Protein AF-A0A170SZM0-F1 (afdb_monomer)

Nearest PDB structures (foldseek):
  4kks-assembly1_A  TM=8.158E-01  e=1.417E-01  Borreliella burgdorferi B31
  4kku-assembly4_D  TM=8.035E-01  e=1.328E-01  Borreliella burgdorferi B31
  4kku-assembly2_B  TM=8.035E-01  e=1.719E-01  Borreliella burgdorferi B31
  2v4d-assembly1_E  TM=7.694E-01  e=4.235E-01  Pseudomonas aeruginosa
  5ng5-assembly1_B  TM=7.291E-01  e=6.233E-01  Escherichia coli

Solvent-accessible surface area (backbone atoms only — not comparable to full-atom values): 4199 Å² total; per-residue (Å²): 130,86,85,80,76,77,52,59,50,50,30,56,56,95,61,18,33,39,76,45,64,46,45,80,76,48,75,49,97,88,71,52,72,43,69,42,83,69,73,98,73,80,51,70,58,89,71,67,60,89,81,58,53,77,66,35,77,66,77,94,82,132

Radius of gyration: 12.58 Å; Cα contacts (8 Å, |Δi|>4): 79; chains: 1; bounding box: 24×25×30 Å

Structure (mmCIF, N/CA/C/O backbone):
data_AF-A0A170SZM0-F1
#
_entry.id   AF-A0A170SZM0-F1
#
loop_
_atom_site.group_PDB
_atom_site.id
_atom_site.type_symbol
_atom_site.label_atom_id
_atom_site.label_alt_id
_atom_site.label_comp_id
_atom_site.label_asym_id
_atom_site.label_entity_id
_atom_site.label_seq_id
_atom_site.pdbx_PDB_ins_code
_atom_site.Cartn_x
_atom_site.Cartn_y
_atom_site.Cartn_z
_atom_site.occupancy
_atom_site.B_iso_or_equiv
_atom_site.auth_seq_id
_atom_site.auth_comp_id
_atom_site.auth_asym_id
_atom_site.auth_atom_id
_atom_site.pdbx_PDB_model_num
ATOM 1 N N . MET A 1 1 ? 10.782 -6.183 10.221 1.00 48.41 1 MET A N 1
ATOM 2 C CA . MET A 1 1 ? 11.644 -5.871 9.065 1.00 48.41 1 MET A CA 1
ATOM 3 C C . MET A 1 1 ? 11.328 -6.895 7.988 1.00 48.41 1 MET A C 1
ATOM 5 O O . MET A 1 1 ? 11.329 -8.079 8.306 1.00 48.41 1 MET A O 1
ATOM 9 N N . GLN A 1 2 ? 10.958 -6.469 6.781 1.00 54.97 2 GLN A N 1
ATOM 10 C CA . GLN A 1 2 ? 10.851 -7.376 5.634 1.00 54.97 2 GLN A CA 1
ATOM 11 C C . GLN A 1 2 ? 12.271 -7.696 5.190 1.00 54.97 2 GLN A C 1
ATOM 13 O O . GLN A 1 2 ? 12.969 -6.838 4.665 1.00 54.97 2 GLN A O 1
ATOM 18 N N . ASN A 1 3 ? 12.730 -8.900 5.511 1.00 55.41 3 ASN A N 1
ATOM 19 C CA . ASN A 1 3 ? 14.135 -9.282 5.369 1.00 55.41 3 ASN A CA 1
ATOM 20 C C . ASN A 1 3 ? 14.460 -9.885 3.995 1.00 55.41 3 ASN A C 1
ATOM 22 O O . ASN A 1 3 ? 15.588 -10.318 3.779 1.00 55.41 3 ASN A O 1
ATOM 26 N N . ASN A 1 4 ? 13.492 -9.914 3.079 1.00 70.00 4 ASN A N 1
ATOM 27 C CA . ASN A 1 4 ? 13.597 -10.669 1.832 1.00 70.00 4 ASN A CA 1
ATOM 28 C C . ASN A 1 4 ? 13.898 -9.782 0.613 1.00 70.00 4 ASN A C 1
ATOM 30 O O . ASN A 1 4 ? 14.109 -10.304 -0.473 1.00 70.00 4 ASN A O 1
ATOM 34 N N . GLY A 1 5 ? 13.948 -8.455 0.789 1.00 79.81 5 GLY A N 1
ATOM 35 C CA . GLY A 1 5 ? 14.148 -7.514 -0.320 1.00 79.81 5 GLY A CA 1
ATOM 36 C C . GLY A 1 5 ? 12.911 -7.311 -1.201 1.00 79.81 5 GLY A C 1
ATOM 37 O O . GLY A 1 5 ? 13.028 -6.700 -2.259 1.00 79.81 5 GLY A O 1
ATOM 38 N N . ASP A 1 6 ? 11.744 -7.796 -0.770 1.00 85.81 6 ASP A N 1
ATOM 39 C CA . ASP A 1 6 ? 10.484 -7.623 -1.492 1.00 85.81 6 ASP A CA 1
ATOM 40 C C . ASP A 1 6 ? 10.103 -6.137 -1.561 1.00 85.81 6 ASP A C 1
ATOM 42 O O . ASP A 1 6 ? 10.010 -5.454 -0.535 1.00 85.81 6 ASP A O 1
ATOM 46 N N . LEU A 1 7 ? 9.854 -5.641 -2.774 1.00 90.12 7 LEU A N 1
ATOM 47 C CA . LEU A 1 7 ? 9.250 -4.332 -2.988 1.00 90.12 7 LEU A CA 1
ATOM 48 C C . LEU A 1 7 ? 7.733 -4.448 -2.833 1.00 90.12 7 LEU A C 1
ATOM 50 O O . LEU A 1 7 ? 7.116 -5.391 -3.324 1.00 90.12 7 LEU A O 1
ATOM 54 N N . GLY A 1 8 ? 7.118 -3.476 -2.171 1.00 91.69 8 GLY A N 1
ATOM 55 C CA . GLY A 1 8 ? 5.679 -3.484 -1.970 1.00 91.69 8 GLY A CA 1
ATOM 56 C C . GLY A 1 8 ? 5.143 -2.179 -1.422 1.00 91.69 8 GLY A C 1
ATOM 57 O O . GLY A 1 8 ? 5.891 -1.245 -1.124 1.00 91.69 8 GLY A O 1
A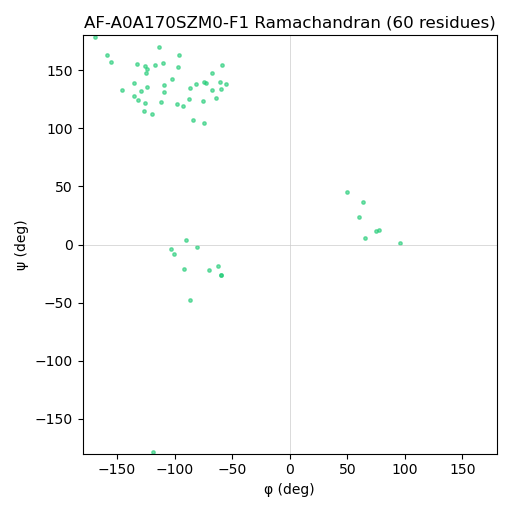TOM 58 N N . ILE A 1 9 ? 3.827 -2.145 -1.263 1.00 93.62 9 ILE A N 1
ATOM 59 C CA . ILE A 1 9 ? 3.090 -1.006 -0.722 1.00 93.62 9 ILE A C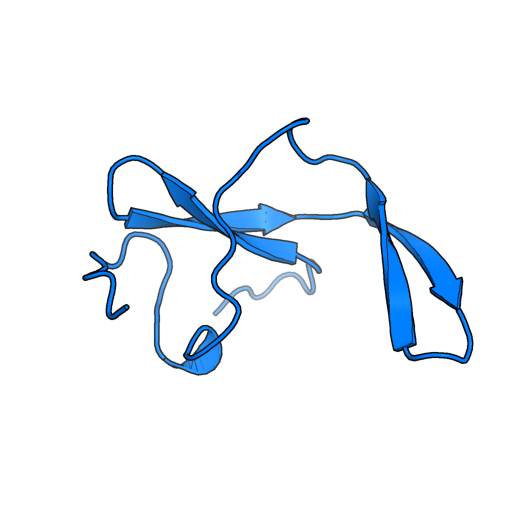A 1
ATOM 60 C C . ILE A 1 9 ? 2.400 -1.395 0.584 1.00 93.62 9 ILE A C 1
ATOM 62 O O . ILE A 1 9 ? 2.094 -2.565 0.833 1.00 93.62 9 ILE A O 1
ATOM 66 N N . LYS A 1 10 ? 2.154 -0.398 1.439 1.00 94.69 10 LYS A N 1
ATOM 67 C CA . LYS A 1 10 ? 1.331 -0.565 2.639 1.00 94.69 10 LYS A CA 1
ATOM 68 C C . LYS A 1 10 ? -0.081 -0.085 2.352 1.00 94.69 10 LYS A C 1
ATOM 70 O O . LYS A 1 10 ? -0.291 1.083 2.025 1.00 94.69 10 LYS A O 1
ATOM 75 N N . ILE A 1 11 ? -1.022 -1.001 2.512 1.00 95.38 11 ILE A N 1
ATOM 76 C CA . ILE A 1 11 ? -2.447 -0.781 2.312 1.00 95.38 11 ILE A CA 1
ATOM 77 C C . ILE A 1 11 ? -3.195 -0.892 3.637 1.00 95.38 11 ILE A C 1
ATOM 79 O O . ILE A 1 11 ? -2.641 -1.347 4.646 1.00 95.38 11 ILE A O 1
ATOM 83 N N . ILE A 1 12 ? -4.465 -0.504 3.622 1.00 95.44 12 ILE A N 1
ATOM 84 C CA . ILE A 1 12 ? -5.354 -0.614 4.774 1.00 95.44 12 ILE A CA 1
ATOM 85 C C . ILE A 1 12 ? -6.432 -1.656 4.478 1.00 95.44 12 ILE A C 1
ATOM 87 O O . ILE A 1 12 ? -7.172 -1.551 3.507 1.00 95.44 12 ILE A O 1
ATOM 91 N N . VAL A 1 13 ? -6.516 -2.672 5.338 1.00 94.75 13 VAL A N 1
ATOM 92 C CA . VAL A 1 13 ? -7.551 -3.715 5.303 1.00 94.75 13 VAL A CA 1
ATOM 93 C C . VAL A 1 13 ? -8.106 -3.857 6.710 1.00 94.75 13 VAL A C 1
ATOM 95 O O . VAL A 1 13 ? -7.340 -4.048 7.656 1.00 94.75 13 VAL A O 1
ATOM 98 N N . ASP A 1 14 ? -9.422 -3.722 6.870 1.00 94.25 14 ASP A N 1
ATOM 99 C CA . ASP A 1 14 ? -10.106 -3.817 8.168 1.00 94.25 14 ASP A CA 1
ATOM 100 C C . ASP A 1 14 ? -9.463 -2.942 9.264 1.00 94.25 14 ASP A C 1
ATOM 102 O O . ASP A 1 14 ? -9.232 -3.374 10.397 1.00 94.25 14 ASP A O 1
ATOM 106 N N . ASN A 1 15 ? -9.139 -1.692 8.910 1.00 94.44 15 ASN A N 1
ATOM 107 C CA . ASN A 1 15 ? -8.486 -0.705 9.780 1.00 94.44 15 ASN A CA 1
ATOM 108 C C . ASN A 1 15 ? -7.094 -1.122 10.304 1.00 94.44 15 ASN A C 1
ATOM 110 O O . ASN A 1 15 ? -6.628 -0.642 11.345 1.00 94.44 15 ASN A O 1
ATOM 114 N N . LYS A 1 16 ? -6.422 -2.026 9.587 1.00 95.50 16 LYS A N 1
ATOM 115 C CA . LYS A 1 16 ? -5.062 -2.474 9.882 1.00 95.50 16 LYS A CA 1
ATOM 116 C C . LYS A 1 16 ? -4.151 -2.289 8.684 1.00 95.50 16 LYS A C 1
ATOM 118 O O . LYS A 1 16 ? -4.561 -2.468 7.541 1.00 95.50 16 LYS A O 1
ATOM 123 N N . VAL A 1 17 ? -2.888 -2.002 8.972 1.00 96.50 17 VAL A N 1
ATOM 124 C CA . VAL A 1 17 ? -1.832 -1.981 7.961 1.00 96.50 17 VAL A CA 1
ATOM 125 C C . VAL A 1 17 ? -1.582 -3.391 7.450 1.00 96.50 17 VAL A C 1
ATOM 127 O O . VAL A 1 17 ? -1.400 -4.319 8.242 1.00 96.50 17 VAL A O 1
ATOM 130 N N . LYS A 1 18 ? -1.517 -3.528 6.130 1.00 95.12 18 LYS A N 1
ATOM 131 C CA . LYS A 1 18 ? -1.060 -4.731 5.443 1.00 95.12 18 LYS A CA 1
ATOM 132 C C . LYS A 1 18 ? -0.007 -4.371 4.417 1.00 95.12 18 LYS A C 1
ATOM 134 O O . LYS A 1 18 ? -0.201 -3.446 3.636 1.00 95.12 18 LYS A O 1
ATOM 13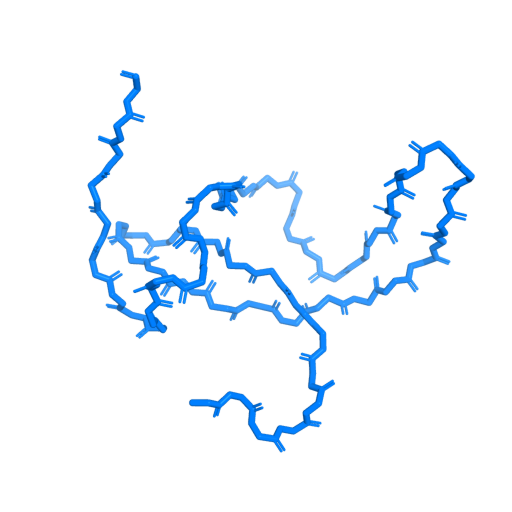9 N N . PHE A 1 19 ? 1.099 -5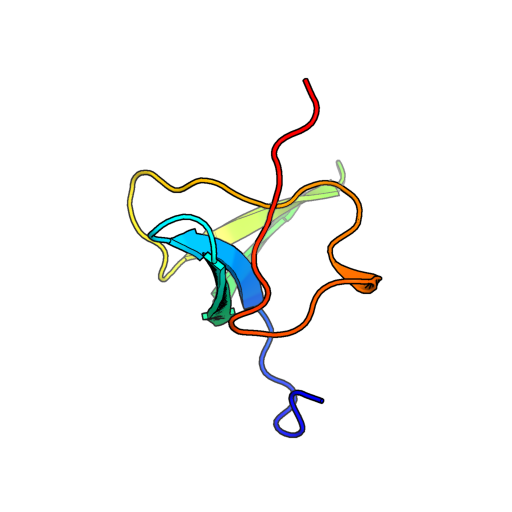.098 4.409 1.00 93.62 19 PHE A N 1
ATOM 140 C CA . PHE A 1 19 ? 2.018 -5.039 3.281 1.00 93.62 19 PHE A CA 1
ATOM 141 C C . PHE A 1 19 ? 1.612 -6.028 2.197 1.00 93.62 19 PHE A C 1
ATOM 143 O O . PHE A 1 19 ? 1.367 -7.198 2.494 1.00 93.62 19 PHE A O 1
ATOM 150 N N . ILE A 1 20 ? 1.620 -5.567 0.950 1.00 92.50 20 ILE A N 1
ATOM 151 C CA . ILE A 1 20 ? 1.508 -6.432 -0.222 1.00 92.50 20 ILE A CA 1
ATOM 152 C C . ILE A 1 20 ? 2.706 -6.198 -1.150 1.00 92.50 20 ILE A C 1
ATOM 154 O O . ILE A 1 20 ? 3.085 -5.040 -1.357 1.00 92.50 20 ILE A O 1
ATOM 158 N N . PRO A 1 21 ? 3.327 -7.266 -1.681 1.00 92.94 21 PRO A N 1
ATOM 159 C CA . PR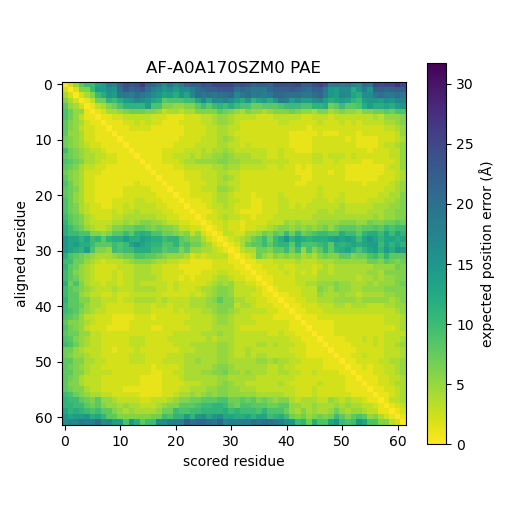O A 1 21 ? 4.374 -7.125 -2.680 1.00 92.94 21 PRO A CA 1
ATOM 160 C C . PRO A 1 21 ? 3.781 -6.580 -3.981 1.00 92.94 21 PRO A C 1
ATOM 162 O O . PRO A 1 21 ? 2.636 -6.881 -4.316 1.00 92.94 21 PRO A O 1
ATOM 165 N N . VAL A 1 22 ? 4.569 -5.801 -4.713 1.00 93.44 22 VAL A N 1
ATOM 166 C CA . VAL A 1 22 ? 4.199 -5.282 -6.035 1.00 93.44 22 VAL A CA 1
ATOM 167 C C . VAL A 1 22 ? 5.340 -5.505 -7.013 1.00 93.44 22 VAL A C 1
ATOM 169 O O . VAL A 1 22 ? 6.506 -5.570 -6.623 1.00 93.44 22 VAL A O 1
ATOM 172 N N . GLU A 1 23 ? 5.006 -5.578 -8.294 1.00 92.44 23 GLU A N 1
ATOM 173 C CA . GLU A 1 23 ? 5.995 -5.637 -9.369 1.00 92.44 23 GLU A CA 1
ATOM 174 C C . GLU A 1 23 ? 5.990 -4.314 -10.130 1.00 92.44 23 GLU A C 1
ATOM 176 O O . GLU A 1 23 ? 4.923 -3.831 -10.512 1.00 92.44 23 GLU A O 1
ATOM 181 N N . ILE A 1 24 ? 7.167 -3.727 -10.356 1.00 92.12 24 ILE A N 1
ATOM 182 C CA . ILE A 1 24 ? 7.301 -2.537 -11.205 1.00 92.12 24 ILE A CA 1
ATOM 183 C C . ILE A 1 24 ? 7.181 -2.977 -12.663 1.00 92.12 24 ILE A C 1
ATOM 185 O O . ILE A 1 24 ? 7.948 -3.822 -13.121 1.00 92.12 24 ILE A O 1
ATOM 189 N N . ILE A 1 25 ? 6.236 -2.380 -13.382 1.00 94.44 25 ILE A N 1
ATOM 190 C CA . ILE A 1 25 ? 6.083 -2.536 -14.829 1.00 94.44 25 ILE A CA 1
ATOM 191 C C . ILE A 1 25 ? 6.973 -1.522 -15.547 1.00 94.44 25 ILE A C 1
ATOM 193 O O . ILE A 1 25 ? 7.681 -1.881 -16.485 1.00 94.44 25 ILE A O 1
ATOM 197 N N . ASP A 1 26 ? 6.919 -0.262 -15.111 1.00 93.50 26 ASP A N 1
ATOM 198 C CA . ASP A 1 26 ? 7.649 0.844 -15.726 1.00 93.50 26 ASP A CA 1
ATOM 199 C C . ASP A 1 26 ? 7.819 2.011 -14.742 1.00 93.50 26 ASP A C 1
ATOM 201 O O . ASP A 1 26 ? 7.126 2.105 -13.724 1.00 93.50 26 ASP A O 1
ATOM 205 N N . THR A 1 27 ? 8.741 2.913 -15.058 1.00 91.75 27 THR A N 1
ATOM 206 C CA . THR A 1 27 ? 8.989 4.153 -14.320 1.00 91.75 27 THR A CA 1
ATOM 207 C C . THR A 1 27 ? 9.143 5.304 -15.299 1.00 91.75 27 THR A C 1
ATOM 209 O O . THR A 1 27 ? 9.989 5.250 -16.192 1.00 91.75 27 THR A O 1
ATOM 212 N N . GLU A 1 28 ? 8.390 6.376 -15.101 1.00 92.06 28 GLU A N 1
ATOM 213 C CA . GLU A 1 28 ? 8.470 7.566 -15.938 1.00 92.06 28 GLU A CA 1
ATOM 214 C C . GLU A 1 28 ? 9.375 8.637 -15.307 1.00 92.06 28 GLU A C 1
ATOM 216 O O . GLU A 1 28 ? 9.537 8.738 -14.090 1.00 92.06 28 GLU A O 1
ATOM 221 N N . TYR A 1 29 ? 9.980 9.487 -16.144 1.00 84.44 29 TYR A N 1
ATOM 222 C CA . TYR A 1 29 ? 10.901 10.543 -15.694 1.00 84.44 29 TYR A CA 1
ATOM 223 C C . TYR A 1 29 ? 10.254 11.594 -14.779 1.00 84.44 29 TYR A C 1
ATOM 225 O O . TYR A 1 29 ? 10.962 12.334 -14.096 1.00 84.44 29 TYR A O 1
ATOM 233 N N . ASN A 1 30 ? 8.925 11.687 -14.781 1.00 85.00 30 ASN A N 1
ATOM 234 C CA . ASN A 1 30 ? 8.151 12.597 -13.939 1.00 85.00 30 ASN A CA 1
ATOM 235 C C . ASN A 1 30 ? 7.951 12.073 -12.501 1.00 85.00 30 ASN A C 1
ATOM 237 O O . ASN A 1 30 ? 7.386 12.794 -11.681 1.00 85.00 30 ASN A O 1
ATOM 241 N N . GLY A 1 31 ? 8.440 10.868 -12.190 1.00 78.44 31 GLY A N 1
ATOM 242 C CA . GLY A 1 31 ? 8.311 10.244 -10.875 1.00 78.44 31 GLY A CA 1
ATOM 243 C C . GLY A 1 31 ? 7.132 9.281 -10.748 1.00 78.44 31 GLY A C 1
ATOM 244 O O . GLY A 1 31 ? 6.965 8.699 -9.676 1.0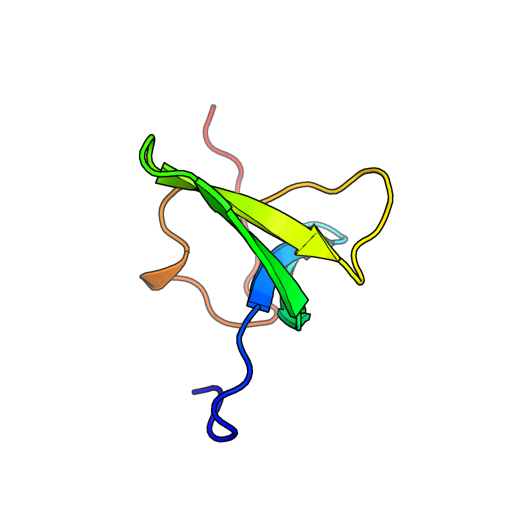0 78.44 31 GLY A O 1
ATOM 245 N N . ASP A 1 32 ? 6.353 9.078 -11.812 1.00 90.00 32 ASP A N 1
ATOM 246 C CA . ASP A 1 32 ? 5.288 8.083 -11.822 1.00 90.00 32 ASP A CA 1
ATOM 247 C C . ASP A 1 32 ? 5.875 6.670 -11.946 1.00 90.00 32 ASP A C 1
ATOM 249 O O . ASP A 1 32 ? 6.835 6.418 -12.683 1.00 90.00 32 ASP A O 1
ATOM 253 N N . VAL A 1 33 ? 5.292 5.729 -11.203 1.00 91.50 33 VAL A N 1
ATOM 254 C CA . VAL A 1 33 ? 5.690 4.318 -11.203 1.00 91.50 33 VAL A CA 1
ATOM 255 C C . VAL A 1 33 ? 4.466 3.475 -11.512 1.00 91.50 33 VAL A C 1
ATOM 257 O O . VAL A 1 33 ? 3.476 3.500 -10.780 1.00 91.50 33 VAL A O 1
ATOM 260 N N . TRP A 1 34 ? 4.554 2.695 -12.582 1.00 92.31 34 TRP A N 1
ATOM 261 C CA . TRP A 1 34 ? 3.529 1.737 -12.959 1.00 92.31 34 TRP A CA 1
ATOM 262 C C . TRP A 1 34 ? 3.790 0.418 -12.243 1.00 92.31 34 TRP A C 1
ATOM 264 O O . TRP A 1 34 ? 4.875 -0.154 -12.354 1.00 92.31 34 TRP A O 1
ATOM 274 N N . VAL A 1 35 ? 2.792 -0.076 -11.512 1.00 93.00 35 VAL A N 1
ATOM 275 C CA . VAL A 1 35 ? 2.893 -1.314 -10.730 1.00 93.00 35 VAL A CA 1
ATOM 276 C C . VAL A 1 35 ? 1.805 -2.311 -11.113 1.00 93.00 35 VAL A C 1
ATOM 278 O O . VAL A 1 35 ? 0.711 -1.925 -11.524 1.00 93.00 35 VAL A O 1
ATOM 281 N N . SER A 1 36 ? 2.105 -3.600 -10.967 1.00 93.75 36 SER A N 1
ATOM 282 C CA . SER A 1 36 ? 1.155 -4.700 -11.147 1.00 93.75 36 SER A CA 1
ATOM 283 C C . SER A 1 36 ? 0.974 -5.513 -9.860 1.00 93.75 36 SER A C 1
ATOM 285 O O . SER A 1 36 ? 1.580 -5.211 -8.828 1.00 93.75 36 SER A O 1
ATOM 287 N N . ASN A 1 37 ? 0.145 -6.561 -9.940 1.00 91.94 37 ASN A N 1
ATOM 288 C CA . ASN A 1 37 ? -0.147 -7.490 -8.846 1.00 91.94 37 ASN A CA 1
ATOM 289 C C . ASN A 1 37 ? -0.844 -6.832 -7.638 1.00 91.94 37 ASN A C 1
ATOM 291 O O . ASN A 1 37 ? -0.599 -7.178 -6.484 1.00 91.94 37 ASN A O 1
ATOM 295 N N . ILE A 1 38 ? -1.735 -5.877 -7.916 1.00 92.00 38 ILE A N 1
ATOM 296 C CA . ILE A 1 38 ? -2.554 -5.187 -6.917 1.00 92.00 38 ILE A CA 1
ATOM 297 C C . ILE A 1 38 ? -4.045 -5.275 -7.278 1.00 92.00 38 ILE A C 1
ATOM 299 O O . ILE A 1 38 ? -4.374 -5.407 -8.457 1.00 92.00 38 ILE A O 1
ATOM 303 N N . PRO A 1 39 ? -4.955 -5.210 -6.289 1.00 91.06 39 PRO A N 1
ATOM 304 C CA . PRO A 1 39 ? -6.387 -5.072 -6.548 1.00 91.06 39 PRO A CA 1
ATOM 305 C C . PRO A 1 39 ? -6.723 -3.804 -7.345 1.00 91.06 39 PRO A C 1
ATOM 307 O O . PRO A 1 39 ? -6.040 -2.791 -7.205 1.00 91.06 39 PRO A O 1
ATOM 310 N N . ASP A 1 40 ? -7.841 -3.826 -8.076 1.00 90.31 40 ASP A N 1
ATOM 311 C CA . ASP A 1 40 ? -8.336 -2.678 -8.857 1.00 90.31 40 ASP A CA 1
ATOM 312 C C . ASP A 1 40 ? -8.617 -1.431 -7.999 1.00 90.31 40 ASP A C 1
ATOM 314 O O . ASP A 1 40 ? -8.611 -0.302 -8.486 1.00 90.31 40 ASP A O 1
ATOM 318 N N . THR A 1 41 ? -8.923 -1.612 -6.712 1.00 93.31 41 THR A N 1
ATOM 319 C CA . THR A 1 41 ? -9.169 -0.517 -5.767 1.00 93.31 41 THR A CA 1
ATOM 320 C C . THR A 1 41 ? -8.667 -0.908 -4.384 1.00 93.31 41 THR A C 1
ATOM 322 O O . THR A 1 41 ? -8.944 -2.008 -3.904 1.00 93.31 41 THR A O 1
ATOM 325 N N . LEU A 1 42 ? -7.925 -0.005 -3.746 1.00 93.75 42 LEU A N 1
ATOM 326 C CA . LEU A 1 42 ? -7.351 -0.185 -2.416 1.00 93.75 42 LEU A CA 1
ATOM 327 C C . LEU A 1 42 ? -7.097 1.170 -1.749 1.00 93.75 42 LEU A C 1
ATOM 329 O O . LEU A 1 42 ? -6.901 2.173 -2.435 1.00 93.75 42 LEU A O 1
ATOM 333 N N . ASP A 1 43 ? -7.033 1.171 -0.420 1.00 94.69 43 ASP A N 1
ATOM 334 C CA . ASP A 1 43 ? -6.590 2.322 0.364 1.00 94.69 43 ASP A CA 1
ATOM 335 C C . ASP A 1 43 ? -5.084 2.208 0.625 1.00 94.69 43 ASP A C 1
ATOM 337 O O . ASP A 1 43 ? -4.625 1.257 1.264 1.00 94.69 43 ASP A O 1
ATOM 341 N N . ILE A 1 44 ? -4.310 3.181 0.142 1.00 93.31 44 ILE A N 1
ATOM 342 C CA . ILE A 1 44 ? -2.853 3.256 0.308 1.00 93.31 44 ILE A CA 1
ATOM 343 C C . ILE A 1 44 ? -2.470 4.266 1.394 1.00 93.31 44 ILE A C 1
ATOM 345 O O . ILE A 1 44 ? -3.046 5.347 1.507 1.00 93.31 44 ILE A O 1
ATOM 349 N N . ILE A 1 45 ? -1.436 3.935 2.169 1.00 93.38 45 ILE A N 1
ATOM 350 C CA . ILE A 1 45 ? -0.799 4.867 3.103 1.00 93.38 45 ILE A CA 1
ATOM 351 C C . ILE A 1 45 ? 0.228 5.713 2.343 1.00 93.38 45 ILE A C 1
ATOM 353 O O . ILE A 1 45 ? 1.299 5.220 1.995 1.00 93.38 45 ILE A O 1
ATOM 357 N N . THR A 1 46 ? -0.076 6.990 2.112 1.00 91.88 46 THR A N 1
ATOM 358 C CA . THR A 1 46 ? 0.820 7.930 1.409 1.00 91.88 46 THR A CA 1
ATOM 359 C C . THR A 1 46 ? 1.749 8.708 2.343 1.00 91.88 46 THR A C 1
ATOM 361 O O . THR A 1 46 ? 2.788 9.196 1.907 1.00 91.88 46 THR A O 1
ATOM 364 N N . LEU A 1 47 ? 1.405 8.809 3.632 1.00 92.75 47 LEU A N 1
ATOM 365 C CA . LEU A 1 47 ? 2.177 9.516 4.657 1.00 92.75 47 LEU A CA 1
ATOM 366 C C . LEU A 1 47 ? 2.278 8.672 5.933 1.00 92.75 47 LEU A C 1
ATOM 368 O O . LEU A 1 47 ? 1.298 8.064 6.361 1.00 92.75 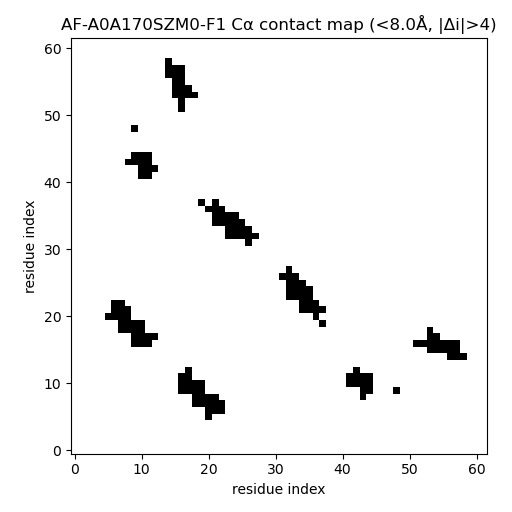47 LEU A O 1
ATOM 372 N N . GLY A 1 48 ? 3.457 8.651 6.559 1.00 92.25 48 GLY A N 1
ATOM 373 C CA . GLY A 1 48 ? 3.700 7.925 7.810 1.00 92.25 48 GLY A CA 1
ATOM 374 C C . GLY A 1 48 ? 3.880 6.410 7.651 1.00 92.25 48 GLY A C 1
ATOM 375 O O . GLY A 1 48 ? 3.859 5.674 8.643 1.00 92.25 48 GLY A O 1
ATOM 376 N N . HIS A 1 49 ? 4.062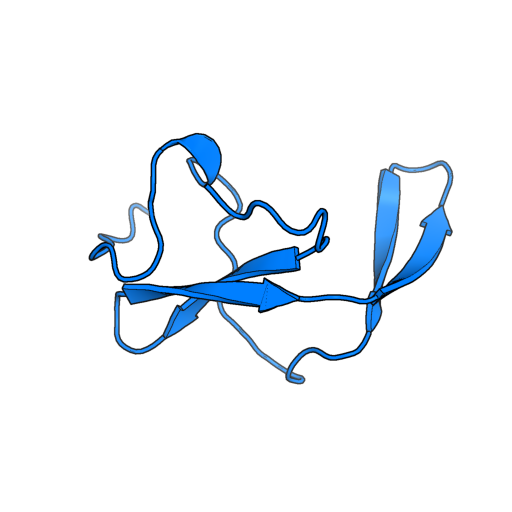 5.921 6.420 1.00 91.69 49 HIS A N 1
ATOM 377 C CA . HIS A 1 49 ? 4.284 4.505 6.128 1.00 91.69 49 HIS A CA 1
ATOM 378 C C . HIS A 1 49 ? 5.546 3.953 6.821 1.00 91.69 49 HIS A C 1
ATOM 380 O O . HIS A 1 49 ? 5.618 2.762 7.120 1.00 91.69 49 HIS A O 1
ATOM 386 N N . GLU A 1 50 ? 6.531 4.797 7.106 1.00 91.38 50 GLU A N 1
ATOM 387 C CA . GLU A 1 50 ? 7.780 4.507 7.805 1.00 91.38 50 GLU A CA 1
ATOM 388 C C . GLU A 1 50 ? 7.593 4.212 9.304 1.00 91.38 50 GLU A C 1
ATOM 390 O O . GLU A 1 50 ? 8.416 3.513 9.895 1.00 91.38 50 GLU A O 1
ATOM 395 N N . TYR A 1 51 ? 6.490 4.670 9.909 1.00 91.62 51 TYR A N 1
ATOM 396 C CA . TYR A 1 51 ? 6.236 4.549 11.353 1.00 91.62 51 TYR A CA 1
ATOM 397 C C . TYR A 1 51 ? 5.291 3.409 11.737 1.00 91.62 51 TYR A C 1
ATOM 399 O O . TYR A 1 51 ? 5.123 3.116 12.921 1.00 91.62 51 TYR A O 1
ATOM 407 N N . VAL A 1 52 ? 4.665 2.753 10.760 1.00 92.00 52 VAL A N 1
ATOM 408 C CA . VAL A 1 52 ? 3.676 1.698 11.008 1.00 92.00 52 VAL A CA 1
ATOM 409 C C . VAL A 1 52 ? 4.212 0.321 10.635 1.00 92.00 52 VAL A C 1
ATOM 411 O O . VAL A 1 52 ? 4.848 0.136 9.598 1.00 92.00 52 VAL A O 1
ATOM 414 N N . LEU A 1 53 ? 3.950 -0.674 11.478 1.00 92.50 53 LEU A N 1
ATOM 415 C CA . LEU A 1 53 ? 4.289 -2.074 11.215 1.00 92.50 53 LEU A CA 1
ATOM 416 C C . LEU A 1 53 ? 3.086 -2.822 10.634 1.00 92.50 53 LEU A C 1
ATOM 418 O O . LEU A 1 53 ? 1.949 -2.369 10.749 1.00 92.50 53 LEU A O 1
ATOM 422 N N . ASP A 1 54 ? 3.338 -3.981 10.025 1.00 92.62 54 ASP A N 1
ATOM 423 C CA . ASP A 1 54 ? 2.265 -4.872 9.578 1.00 92.62 54 ASP A CA 1
ATOM 424 C C . ASP A 1 54 ? 1.328 -5.218 10.752 1.00 92.62 54 ASP A C 1
ATOM 426 O O . ASP A 1 54 ? 1.781 -5.450 11.875 1.00 92.62 54 ASP A O 1
ATOM 430 N N . ASN A 1 55 ? 0.019 -5.230 10.495 1.00 95.50 55 ASN A N 1
ATOM 431 C CA . ASN A 1 55 ? -1.073 -5.378 11.467 1.00 95.50 55 ASN A CA 1
ATOM 432 C C . ASN A 1 55 ? -1.250 -4.249 12.492 1.00 95.50 55 ASN A C 1
ATOM 434 O O . ASN A 1 55 ? -2.108 -4.381 13.371 1.00 95.50 55 ASN A O 1
ATOM 438 N N . ALA A 1 56 ? -0.505 -3.145 12.398 1.00 95.69 56 ALA A N 1
ATOM 439 C CA . ALA A 1 56 ? -0.777 -1.976 13.228 1.00 95.69 56 ALA A CA 1
ATOM 440 C C . ALA A 1 56 ? -2.187 -1.436 12.947 1.00 95.69 56 ALA A C 1
ATOM 442 O O . ALA A 1 56 ? -2.617 -1.380 11.794 1.00 95.69 56 ALA A O 1
ATOM 443 N N . TYR A 1 57 ? -2.897 -1.025 13.998 1.00 94.94 57 TYR 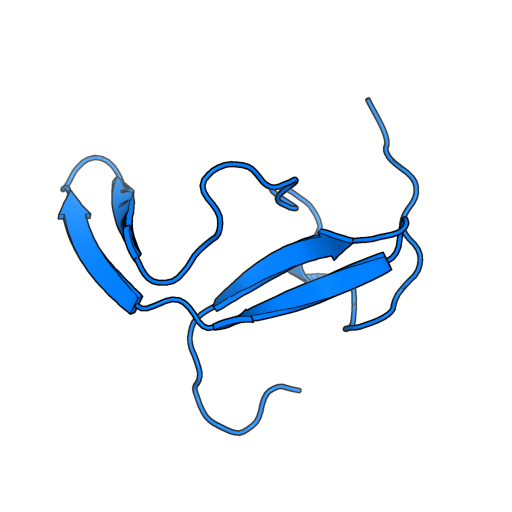A N 1
ATOM 444 C CA . TYR A 1 57 ? -4.147 -0.287 13.841 1.00 94.94 57 TYR A CA 1
ATOM 445 C C . TYR A 1 57 ? -3.853 1.129 13.371 1.00 94.94 57 TYR A C 1
ATOM 447 O O . TYR A 1 57 ? -2.930 1.773 13.875 1.00 94.94 57 TYR A O 1
ATOM 455 N N . ILE A 1 58 ? -4.671 1.617 12.447 1.00 89.88 58 ILE A N 1
ATOM 456 C CA . ILE A 1 58 ? -4.577 2.988 11.958 1.00 89.88 58 ILE A CA 1
ATOM 457 C C . ILE A 1 58 ? -5.762 3.813 12.437 1.00 89.88 58 ILE A C 1
ATOM 459 O O . ILE A 1 58 ? -6.830 3.306 12.791 1.00 89.88 58 ILE A O 1
ATOM 463 N N . LYS A 1 59 ? -5.537 5.120 12.473 1.00 87.44 59 LYS A N 1
ATOM 464 C CA . LYS A 1 59 ? -6.580 6.122 12.600 1.00 87.44 59 LYS A CA 1
ATOM 465 C C . LYS A 1 59 ? -6.380 7.080 11.442 1.00 87.44 59 LYS A C 1
ATOM 467 O O . LYS A 1 59 ? -5.350 7.746 11.385 1.00 87.44 59 LYS A O 1
ATOM 472 N N . TYR A 1 60 ? -7.348 7.130 10.536 1.00 81.31 60 TYR A N 1
ATOM 473 C CA . TYR A 1 60 ? -7.335 8.122 9.473 1.00 81.31 60 TYR A CA 1
ATOM 474 C C . TYR A 1 60 ? -7.355 9.530 10.074 1.00 81.31 60 TYR A C 1
ATOM 476 O O . TYR A 1 60 ? -8.121 9.819 11.000 1.00 81.31 60 TYR A O 1
ATOM 484 N N . VAL A 1 61 ? -6.488 10.386 9.547 1.00 76.69 61 VAL A N 1
ATOM 485 C CA . VAL A 1 61 ? -6.474 11.819 9.826 1.00 76.69 61 VAL A CA 1
ATOM 486 C C . VAL A 1 61 ? -6.683 12.498 8.479 1.00 76.69 61 VAL A C 1
ATOM 488 O O . VAL A 1 61 ? -5.849 12.347 7.591 1.00 76.69 61 VAL A O 1
ATOM 491 N N . SER A 1 62 ? -7.838 13.141 8.322 1.00 66.44 62 SER A N 1
ATOM 492 C CA . SER A 1 62 ? -8.240 13.905 7.134 1.00 66.44 62 SER A CA 1
ATOM 493 C C . SER A 1 62 ? -7.939 15.383 7.304 1.00 66.44 62 SER A C 1
ATOM 495 O O . SER A 1 62 ? -8.259 15.877 8.413 1.00 66.44 62 SER A O 1
#

pLDDT: mean 88.93, std 9.99, range [48.41, 96.5]

Organism: Ehrlichia ruminantium (NCBI:txid779)

Mean predicted aligned error: 4.83 Å

Secondary structure (DSSP, 8-state):
--TT---EEEEEETTEEEEEE-EEEEE-TTS-EEEESS-SS-EE--SSTTT--TT-B-----

Foldseek 3Di:
DPPPPFDWFWFADPQFTDTDGWDFPDADPVGDTDIDPDDPDTGGDPPPPVPHDGGDGDDDDD

Sequence (62 aa):
MQNNGDLGIKIIVDNKVKFIPVEIIDTEYNGDVWVSNIPDTLDIITLGHEYVLDNAYIKYVS